Protein AF-A0A8S9RWE4-F1 (afdb_monomer)

Foldseek 3Di:
DDADWPVRDDPPDPDHHHDWDWDDWDFDDDPNHTDDIDTDTDTPPDPPPPVPPVVVVPPPPPD

Nearest PDB structures (foldseek):
  7ane-assembly1_D  TM=2.998E-01  e=1.502E+00  Leishmania major

Solvent-accessible surface area (backbone atoms only — not comparable to full-atom values): 4504 Å² total; per-residue (Å²): 134,85,71,46,55,74,90,72,65,54,93,91,57,95,78,86,68,68,79,69,47,80,75,48,78,47,72,47,62,59,97,86,43,83,74,45,79,50,75,43,72,45,46,96,82,53,69,88,71,61,82,72,67,61,72,65,72,75,67,76,84,80,127

Sequence (63 aa):
MVSAHIFDLKSVRVSQTVVTRLQRLWEARKGGELMELHMLLLDDKAPATIDSDIEETCCQKDS

pLDDT: mean 74.52, std 17.54, range [39.69, 96.38]

Mean predicted aligned error: 10.89 Å

Organism: Brassica cretica (NCBI:txid69181)

Radius of gyration: 15.16 Å; Cα contacts (8 Å, |Δi|>4): 56; chains: 1; bounding box: 33×21×44 Å

Structure (mmCIF, N/CA/C/O backbone):
data_AF-A0A8S9RWE4-F1
#
_entry.id   AF-A0A8S9RWE4-F1
#
loop_
_atom_site.group_PDB
_atom_site.id
_atom_site.type_symbol
_atom_site.label_atom_id
_atom_site.label_alt_id
_atom_site.label_comp_id
_atom_site.label_asym_id
_atom_site.label_entity_id
_atom_site.label_seq_id
_atom_site.pdbx_PDB_ins_code
_atom_site.Cartn_x
_atom_site.Cartn_y
_atom_site.Cartn_z
_atom_site.occupancy
_atom_site.B_iso_or_equiv
_atom_site.auth_seq_id
_atom_site.auth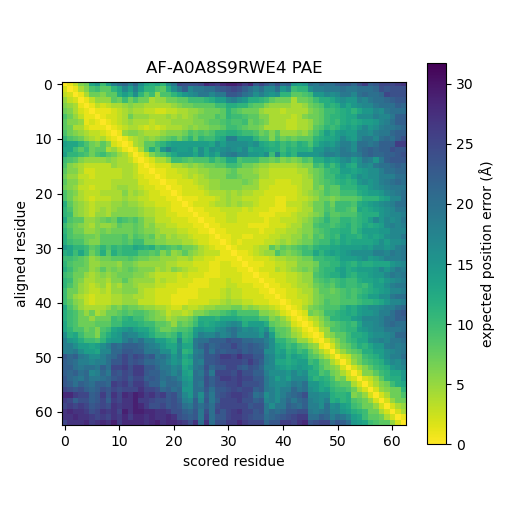_comp_id
_atom_site.auth_asym_id
_atom_site.auth_atom_id
_atom_site.pdbx_PDB_model_num
ATOM 1 N N . MET A 1 1 ? 2.256 -9.534 -19.651 1.00 54.56 1 MET A N 1
ATOM 2 C CA . MET A 1 1 ? 1.860 -8.228 -19.084 1.00 54.56 1 MET A CA 1
ATOM 3 C C . MET A 1 1 ? 2.979 -7.809 -18.146 1.00 54.56 1 MET A C 1
ATOM 5 O O . MET A 1 1 ? 3.338 -8.614 -17.300 1.00 54.56 1 MET A O 1
ATOM 9 N N . VAL A 1 2 ? 3.619 -6.659 -18.364 1.00 57.22 2 VAL A N 1
ATOM 10 C CA . VAL A 1 2 ? 4.725 -6.200 -17.502 1.00 57.22 2 VAL A CA 1
ATOM 11 C C . VAL A 1 2 ? 4.096 -5.513 -16.291 1.00 57.22 2 VAL A C 1
ATOM 13 O O . VAL A 1 2 ? 3.375 -4.534 -16.474 1.00 57.22 2 VAL A O 1
ATOM 16 N N . SER A 1 3 ? 4.288 -6.056 -15.087 1.00 63.94 3 SER A N 1
ATOM 17 C CA . SER A 1 3 ? 3.864 -5.381 -13.853 1.00 63.94 3 SER A CA 1
ATOM 18 C C . SER A 1 3 ? 4.812 -4.216 -13.597 1.00 63.94 3 SER A C 1
ATOM 20 O O . SER A 1 3 ? 6.025 -4.401 -13.659 1.00 63.94 3 SER A O 1
ATOM 22 N N . ALA A 1 4 ? 4.273 -3.023 -13.351 1.00 70.69 4 ALA A N 1
ATOM 23 C CA . ALA A 1 4 ? 5.076 -1.917 -12.843 1.00 70.69 4 ALA A CA 1
ATOM 24 C C . ALA A 1 4 ? 5.416 -2.169 -11.366 1.00 70.69 4 ALA A C 1
ATOM 26 O O . ALA A 1 4 ? 4.656 -2.848 -10.672 1.00 70.69 4 ALA A O 1
ATOM 27 N N . HIS A 1 5 ? 6.530 -1.610 -10.906 1.00 80.31 5 HIS A N 1
ATOM 28 C CA . HIS A 1 5 ? 6.906 -1.559 -9.495 1.00 80.31 5 HIS A CA 1
ATOM 29 C C . HIS A 1 5 ? 6.299 -0.306 -8.840 1.00 80.31 5 HIS A C 1
ATOM 31 O O . HIS A 1 5 ? 6.070 0.703 -9.513 1.00 80.31 5 HIS A O 1
ATOM 37 N N . ILE A 1 6 ? 6.032 -0.346 -7.532 1.00 81.19 6 ILE A N 1
ATOM 38 C CA . ILE A 1 6 ? 5.519 0.784 -6.740 1.00 81.19 6 ILE A CA 1
ATOM 39 C C . ILE A 1 6 ? 6.423 2.008 -6.923 1.00 81.19 6 ILE A C 1
ATOM 41 O O . ILE A 1 6 ? 5.925 3.111 -7.138 1.00 81.19 6 ILE A O 1
ATOM 45 N N . PHE A 1 7 ? 7.744 1.815 -6.901 1.00 78.31 7 PHE A N 1
ATOM 46 C CA . PHE A 1 7 ? 8.715 2.904 -7.063 1.00 78.31 7 PHE A CA 1
ATOM 47 C C . PHE A 1 7 ? 8.710 3.543 -8.463 1.00 78.31 7 PHE A C 1
ATOM 49 O O . PHE A 1 7 ? 9.172 4.672 -8.620 1.00 78.31 7 PHE A O 1
ATOM 56 N N . ASP A 1 8 ? 8.148 2.866 -9.468 1.00 81.69 8 ASP A N 1
ATOM 57 C CA . ASP A 1 8 ? 8.041 3.374 -10.840 1.00 81.69 8 ASP A CA 1
ATOM 58 C C . ASP A 1 8 ? 6.744 4.166 -11.088 1.00 81.69 8 ASP A C 1
ATOM 60 O O . ASP A 1 8 ? 6.515 4.679 -12.195 1.00 81.69 8 ASP A O 1
ATOM 64 N N . LEU A 1 9 ? 5.864 4.262 -10.086 1.00 81.75 9 LEU A N 1
ATOM 65 C CA . LEU A 1 9 ? 4.629 5.031 -10.180 1.00 81.75 9 LEU A CA 1
ATOM 66 C C . LEU A 1 9 ? 4.941 6.527 -10.267 1.00 81.75 9 LEU A C 1
ATOM 68 O O . LEU A 1 9 ? 5.654 7.093 -9.441 1.00 81.75 9 LEU A O 1
ATOM 72 N N . LYS A 1 10 ? 4.387 7.190 -11.286 1.00 81.44 10 LYS A N 1
ATOM 73 C CA . LYS A 1 10 ? 4.587 8.626 -11.517 1.00 81.44 10 LYS A CA 1
ATOM 74 C C . LYS A 1 10 ? 3.263 9.359 -11.393 1.00 81.44 10 LYS A C 1
ATOM 76 O O . LYS A 1 10 ? 2.295 8.998 -12.056 1.00 81.44 10 LYS A O 1
ATOM 81 N N . SER A 1 11 ? 3.262 10.462 -10.648 1.00 78.44 11 SER A N 1
ATOM 82 C CA . SER A 1 11 ? 2.074 11.302 -10.418 1.00 78.44 11 SER A CA 1
ATOM 83 C C . SER A 1 11 ? 1.454 11.893 -11.692 1.00 78.44 11 SER A C 1
ATOM 85 O O . 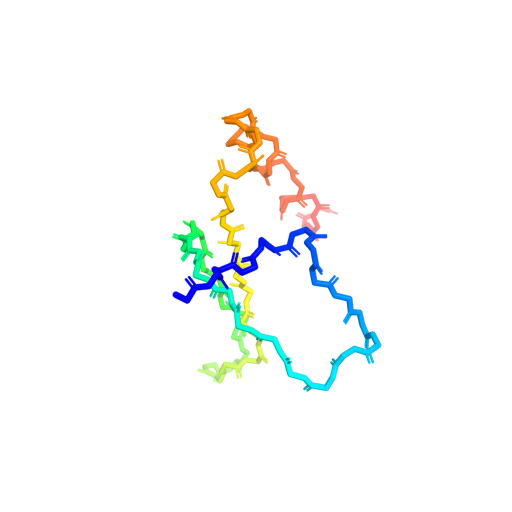SER A 1 11 ? 0.295 12.287 -11.686 1.00 78.44 11 SER A O 1
ATOM 87 N N . VAL A 1 12 ? 2.204 11.944 -12.797 1.00 78.06 12 VAL A N 1
ATOM 88 C CA . VAL A 1 12 ? 1.750 12.489 -14.089 1.00 78.06 12 VAL A CA 1
ATOM 89 C C . VAL A 1 12 ? 0.930 11.50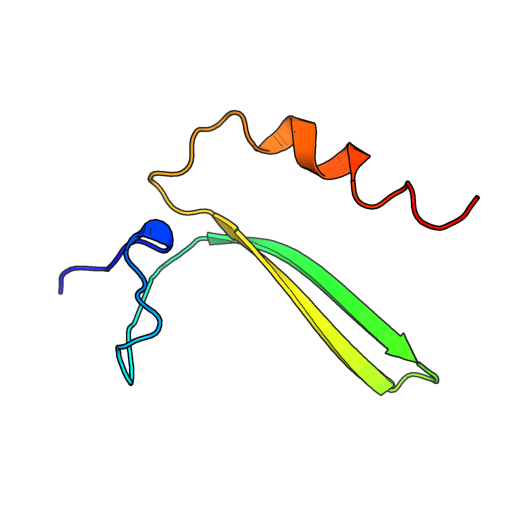4 -14.933 1.00 78.06 12 VAL A C 1
ATOM 91 O O . VAL A 1 12 ? 0.476 11.868 -16.016 1.00 78.06 12 VAL A O 1
ATOM 94 N N . ARG A 1 13 ? 0.763 10.247 -14.500 1.00 72.81 13 ARG A N 1
ATOM 95 C CA . ARG A 1 13 ? -0.004 9.232 -15.241 1.00 72.81 13 ARG A CA 1
ATOM 96 C C . ARG A 1 13 ? -1.404 9.064 -14.652 1.00 72.81 13 ARG A C 1
ATOM 98 O O . ARG A 1 13 ? -1.565 8.951 -13.447 1.00 72.81 13 ARG A O 1
ATOM 105 N N . VAL A 1 14 ? -2.407 8.999 -15.532 1.00 72.44 14 VAL A N 1
ATOM 106 C CA . VAL A 1 14 ? -3.836 8.953 -15.160 1.00 72.44 14 VAL A CA 1
ATOM 107 C C . VAL A 1 14 ? -4.263 7.579 -14.621 1.00 72.44 14 VAL A C 1
ATOM 109 O O . VAL A 1 14 ? -5.194 7.490 -13.829 1.00 72.44 14 VAL A O 1
ATOM 112 N N . SER A 1 15 ? -3.591 6.496 -15.025 1.00 84.06 15 SER A N 1
ATOM 113 C CA . SER A 1 15 ? -3.842 5.151 -14.496 1.00 84.06 15 SER A CA 1
ATOM 114 C C . SER A 1 15 ? -2.610 4.258 -14.653 1.00 84.06 15 SER A C 1
ATOM 116 O O . SER A 1 15 ? -1.983 4.232 -15.715 1.00 84.06 15 SER A O 1
ATOM 118 N N . GLN A 1 16 ? -2.251 3.541 -13.588 1.00 83.44 16 GLN A N 1
ATOM 119 C CA . GLN A 1 16 ? -1.200 2.524 -13.570 1.00 83.44 16 GLN A CA 1
ATOM 120 C C . GLN A 1 16 ? -1.661 1.346 -12.705 1.00 83.44 16 GLN A C 1
ATOM 122 O O . GLN A 1 16 ? -2.405 1.530 -11.744 1.00 83.44 16 GLN A O 1
ATOM 127 N N . THR A 1 17 ? -1.203 0.141 -13.038 1.00 84.62 17 THR A N 1
ATOM 128 C CA . THR A 1 17 ? -1.501 -1.080 -12.280 1.00 84.62 17 THR A CA 1
ATOM 129 C C . THR A 1 17 ? -0.206 -1.685 -11.763 1.00 84.62 17 THR A C 1
ATOM 131 O O . THR A 1 17 ? 0.753 -1.835 -12.522 1.00 84.62 17 THR A O 1
ATOM 134 N N . VAL A 1 18 ? -0.200 -2.042 -10.481 1.00 84.00 18 VAL A N 1
ATOM 135 C CA . VAL A 1 18 ? 0.912 -2.698 -9.787 1.00 84.00 18 VAL A CA 1
ATOM 136 C C . VAL A 1 18 ? 0.360 -3.908 -9.045 1.00 84.00 18 VAL A C 1
ATOM 138 O O . VAL A 1 18 ? -0.718 -3.836 -8.457 1.00 84.00 18 VAL A O 1
ATOM 141 N N . VAL A 1 19 ? 1.096 -5.016 -9.081 1.00 85.19 19 VAL A N 1
ATOM 142 C CA . VAL A 1 19 ? 0.840 -6.190 -8.242 1.00 85.19 19 VAL A CA 1
ATOM 143 C C . VAL A 1 19 ? 1.862 -6.182 -7.111 1.00 85.19 19 VAL A C 1
ATOM 145 O O . VAL A 1 19 ? 3.059 -6.167 -7.366 1.00 85.19 19 VAL A O 1
ATOM 148 N N . THR A 1 20 ? 1.393 -6.166 -5.866 1.00 85.25 20 THR A N 1
ATOM 149 C CA . THR A 1 20 ? 2.229 -6.007 -4.666 1.00 85.25 20 THR A CA 1
ATOM 150 C C . THR A 1 20 ? 1.636 -6.790 -3.497 1.00 85.25 20 THR A C 1
ATOM 152 O O . THR A 1 20 ? 0.451 -7.136 -3.503 1.00 85.25 20 THR A O 1
ATOM 155 N N . ARG A 1 21 ? 2.458 -7.089 -2.488 1.00 85.25 21 ARG A N 1
ATOM 156 C CA . ARG A 1 21 ? 2.021 -7.747 -1.259 1.00 85.25 21 ARG A CA 1
ATOM 157 C C . ARG A 1 21 ? 1.607 -6.703 -0.221 1.00 85.25 21 ARG A C 1
ATOM 159 O O . ARG A 1 21 ? 2.416 -5.873 0.176 1.00 85.25 21 ARG A O 1
ATOM 166 N N . LEU A 1 22 ? 0.377 -6.795 0.283 1.00 87.62 22 LEU A N 1
ATOM 167 C CA . LEU A 1 22 ? -0.044 -6.047 1.471 1.00 87.62 22 LEU A CA 1
ATOM 168 C C . LEU A 1 22 ? 0.687 -6.592 2.705 1.00 87.62 22 LEU A C 1
ATOM 170 O O . LEU A 1 22 ? 0.610 -7.788 2.991 1.00 87.62 22 LEU A O 1
ATOM 174 N N . GLN A 1 23 ? 1.391 -5.720 3.422 1.00 86.94 23 GLN A N 1
ATOM 175 C CA . GLN A 1 23 ? 2.143 -6.075 4.624 1.00 86.94 23 GLN A CA 1
ATOM 176 C C . GLN A 1 23 ? 1.384 -5.718 5.899 1.00 86.94 23 GLN A C 1
ATOM 178 O O . GLN A 1 23 ? 1.272 -6.549 6.798 1.00 86.94 23 GLN A O 1
ATOM 183 N N . ARG A 1 24 ? 0.868 -4.489 5.986 1.00 88.94 24 ARG A N 1
ATOM 184 C CA . ARG A 1 24 ? 0.093 -4.006 7.136 1.00 88.94 24 ARG A CA 1
ATOM 185 C C . ARG A 1 24 ? -1.094 -3.169 6.669 1.00 88.94 24 ARG A C 1
ATOM 187 O O . ARG A 1 24 ? -1.031 -2.507 5.634 1.00 88.94 24 ARG A O 1
ATOM 194 N N . LEU A 1 25 ? -2.164 -3.228 7.453 1.00 92.38 25 LEU A N 1
ATOM 195 C CA . LEU A 1 25 ? -3.421 -2.521 7.241 1.00 92.38 25 LEU A CA 1
ATOM 196 C C . LEU A 1 25 ? -3.840 -1.901 8.570 1.00 92.38 25 LEU A C 1
ATOM 198 O O . LEU A 1 25 ? -3.868 -2.602 9.583 1.00 92.38 25 LEU A O 1
ATOM 202 N N . TRP A 1 26 ? -4.192 -0.621 8.557 1.00 94.00 26 TRP A N 1
ATOM 203 C CA . TRP A 1 26 ? -4.662 0.076 9.749 1.00 94.00 26 TRP A CA 1
ATOM 204 C C . TRP A 1 26 ? -5.836 0.978 9.408 1.00 94.00 26 TRP A C 1
ATOM 206 O O . TRP A 1 26 ? -5.861 1.628 8.364 1.00 94.00 26 TRP A O 1
ATOM 216 N N . GLU A 1 27 ? -6.798 1.031 10.317 1.00 95.62 27 GLU A N 1
ATOM 217 C CA . GLU A 1 27 ? -8.009 1.821 10.162 1.00 95.62 27 GLU A CA 1
ATOM 218 C C . GLU A 1 27 ? -8.047 2.910 11.227 1.00 95.62 27 GLU A C 1
ATOM 220 O O . GLU A 1 27 ? -7.985 2.619 12.423 1.00 95.62 27 GLU A O 1
ATOM 225 N N . ALA A 1 28 ? -8.206 4.162 10.805 1.00 93.00 28 ALA A N 1
ATOM 226 C CA . ALA A 1 28 ? -8.574 5.235 11.713 1.00 93.00 28 ALA A CA 1
ATOM 227 C C . ALA A 1 28 ? -10.102 5.336 11.727 1.00 93.00 2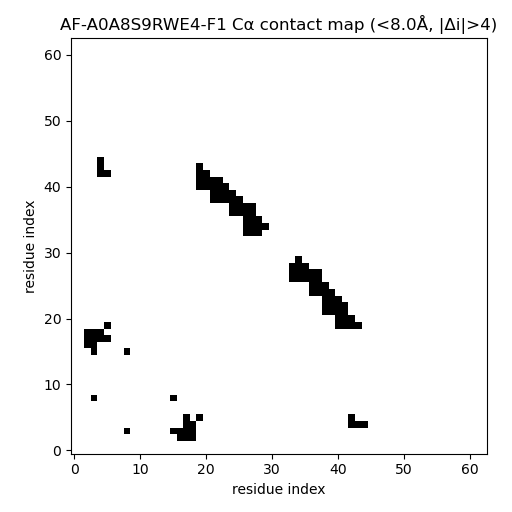8 ALA A C 1
ATOM 229 O O . ALA A 1 28 ? -10.726 5.692 10.723 1.00 93.00 28 ALA A O 1
ATOM 230 N N . ARG A 1 29 ? -10.714 4.999 12.866 1.00 95.38 29 ARG A N 1
ATOM 231 C CA . ARG A 1 29 ? -12.168 5.062 13.063 1.00 95.38 29 ARG A CA 1
ATOM 232 C C . ARG A 1 29 ? -12.535 6.138 14.075 1.00 95.38 29 ARG A C 1
ATOM 234 O O . ARG A 1 29 ? -11.867 6.287 15.095 1.00 95.38 29 ARG A O 1
ATOM 241 N N . LYS A 1 30 ? -13.640 6.846 13.839 1.00 94.69 30 LYS A N 1
ATOM 242 C CA . LYS A 1 30 ? -14.199 7.830 14.778 1.00 94.69 30 LYS A CA 1
ATOM 243 C C . LYS A 1 30 ? -15.695 7.592 14.924 1.00 94.69 30 LYS A C 1
ATOM 245 O O . LYS A 1 30 ? -16.422 7.602 13.943 1.00 94.69 30 LYS A O 1
ATOM 250 N N . GLY A 1 31 ? -16.152 7.339 16.151 1.00 93.12 31 GLY A N 1
ATOM 251 C CA . GLY A 1 31 ? -17.566 7.031 16.412 1.00 93.12 31 GLY A CA 1
ATOM 252 C C . GLY A 1 31 ? -18.064 5.734 15.757 1.00 93.12 31 GLY A C 1
ATOM 253 O O . GLY A 1 31 ? -19.256 5.597 15.524 1.00 93.12 31 GLY A O 1
ATOM 254 N N . GLY A 1 32 ? -17.166 4.796 15.434 1.00 92.12 32 GLY A N 1
ATOM 255 C CA . GLY A 1 32 ? -17.492 3.547 14.729 1.00 92.12 32 GLY A CA 1
ATOM 256 C C . GLY A 1 32 ? -17.430 3.643 13.200 1.00 92.12 32 GLY A C 1
ATOM 257 O O . GLY A 1 32 ? -17.308 2.609 12.541 1.00 92.12 32 GLY A O 1
ATOM 258 N N . GLU A 1 33 ? -17.418 4.856 12.646 1.00 95.12 33 GLU A N 1
ATOM 259 C CA . GLU A 1 33 ? -17.254 5.109 11.213 1.00 95.12 33 GLU A CA 1
ATOM 260 C C . GLU A 1 33 ? -15.777 5.054 10.802 1.00 95.12 33 GLU A C 1
ATOM 262 O O . GLU A 1 33 ? -14.899 5.542 11.520 1.00 95.12 33 GLU A O 1
ATOM 267 N N . LEU A 1 34 ? -15.505 4.448 9.642 1.00 94.88 34 LEU A N 1
ATOM 268 C CA . LEU A 1 34 ? -14.176 4.416 9.034 1.00 94.88 34 LEU A CA 1
ATOM 269 C C . LEU A 1 34 ? -13.871 5.775 8.401 1.00 94.88 34 LEU A C 1
ATOM 271 O O . LEU A 1 34 ? -14.561 6.186 7.473 1.00 94.88 34 LEU A O 1
ATOM 275 N N . MET A 1 35 ? -12.828 6.439 8.894 1.00 96.38 35 MET A N 1
ATOM 276 C CA . MET A 1 35 ? -12.396 7.747 8.401 1.00 96.38 35 MET A CA 1
ATOM 277 C C . MET A 1 35 ? -11.230 7.605 7.425 1.00 96.38 35 MET A C 1
ATOM 279 O O . MET A 1 35 ? -11.268 8.158 6.330 1.00 96.38 35 MET A O 1
ATOM 283 N N . GLU A 1 36 ? -10.209 6.833 7.802 1.00 94.88 36 GLU A N 1
ATOM 284 C CA . GLU A 1 36 ? -9.014 6.631 6.981 1.00 94.88 36 GLU A CA 1
ATOM 285 C C . GLU A 1 36 ? -8.600 5.162 6.969 1.00 94.88 36 GLU A C 1
ATOM 287 O O . GLU A 1 36 ? -8.727 4.451 7.971 1.00 94.88 36 GLU A O 1
ATOM 292 N N . LEU A 1 37 ? -8.061 4.731 5.830 1.00 92.94 37 LEU A N 1
ATOM 293 C CA . LEU A 1 37 ? -7.466 3.418 5.643 1.00 92.94 37 LEU A CA 1
ATOM 294 C C . LEU A 1 37 ? -6.009 3.602 5.230 1.00 92.94 37 LEU A C 1
ATOM 296 O O . LEU A 1 37 ? -5.718 4.101 4.143 1.00 92.94 37 LEU A O 1
ATOM 300 N N . HIS A 1 38 ? -5.102 3.178 6.099 1.00 92.44 38 HIS A N 1
ATOM 301 C CA . HIS A 1 38 ? -3.669 3.195 5.851 1.00 92.44 38 HIS A CA 1
ATOM 302 C C . HIS A 1 38 ? -3.232 1.792 5.421 1.00 92.44 38 HIS A C 1
ATOM 304 O O . HIS A 1 38 ? -3.640 0.791 6.014 1.00 92.44 38 HIS A O 1
ATOM 310 N N . MET A 1 39 ? -2.404 1.705 4.380 1.00 90.81 39 MET A N 1
ATOM 311 C CA . MET A 1 39 ? -1.885 0.443 3.848 1.00 90.81 39 MET A CA 1
ATOM 312 C C . MET A 1 39 ? -0.382 0.548 3.641 1.00 90.81 39 MET A C 1
ATOM 314 O O . MET A 1 39 ? 0.093 1.482 2.998 1.00 90.81 39 MET A O 1
ATOM 318 N N . LEU A 1 40 ? 0.351 -0.448 4.129 1.00 88.38 40 LEU A N 1
ATOM 319 C CA . LEU A 1 40 ? 1.757 -0.6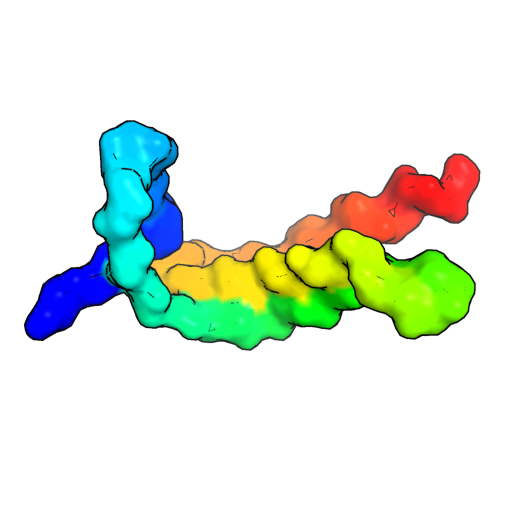47 3.801 1.00 88.38 40 LEU A CA 1
ATOM 320 C C . LEU A 1 40 ? 1.874 -1.773 2.786 1.00 88.38 40 LEU A C 1
ATOM 322 O O . LEU A 1 40 ? 1.496 -2.914 3.063 1.00 88.38 40 LEU A O 1
ATOM 326 N N . LEU A 1 41 ? 2.385 -1.434 1.609 1.00 86.38 41 LEU A N 1
ATOM 327 C CA . LEU A 1 41 ? 2.549 -2.340 0.479 1.00 86.38 41 LEU A CA 1
ATOM 328 C C . LEU A 1 41 ? 4.042 -2.601 0.261 1.00 86.38 41 LEU A C 1
ATOM 330 O O . LEU A 1 41 ? 4.838 -1.663 0.258 1.00 86.38 41 LEU A O 1
ATOM 334 N N . LEU A 1 42 ? 4.408 -3.867 0.069 1.00 83.00 42 LEU A N 1
ATOM 335 C CA . LEU A 1 42 ? 5.772 -4.298 -0.223 1.00 83.00 42 LEU A CA 1
ATOM 336 C C . LEU A 1 42 ? 5.927 -4.664 -1.691 1.00 83.00 42 LEU A C 1
ATOM 338 O O . LEU A 1 42 ? 5.207 -5.510 -2.234 1.00 83.00 42 LEU A O 1
ATOM 342 N N . ASP A 1 43 ? 6.924 -4.059 -2.311 1.00 82.50 43 ASP A N 1
ATOM 343 C CA . ASP A 1 43 ? 7.365 -4.412 -3.649 1.00 82.50 43 ASP A CA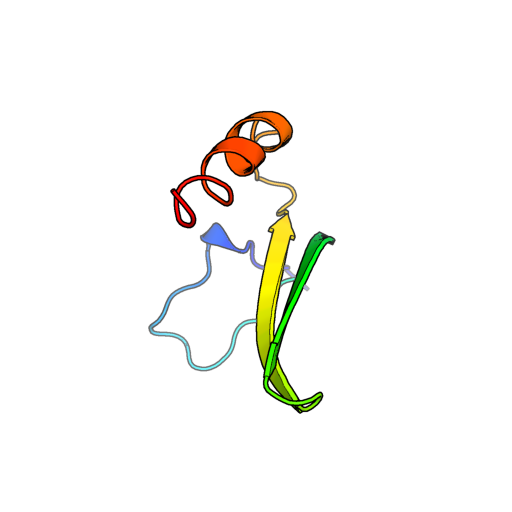 1
ATOM 344 C C . ASP A 1 43 ? 8.467 -5.475 -3.588 1.00 82.50 43 ASP A C 1
ATOM 346 O O . ASP A 1 43 ? 9.242 -5.520 -2.635 1.00 82.50 43 ASP A O 1
ATOM 350 N N . ASP A 1 44 ? 8.582 -6.311 -4.614 1.00 73.81 44 ASP A N 1
ATOM 351 C CA . ASP A 1 44 ? 9.622 -7.350 -4.700 1.00 73.81 44 ASP A CA 1
ATOM 352 C C . ASP A 1 44 ? 11.043 -6.767 -4.849 1.00 73.81 44 ASP A C 1
ATOM 354 O O . ASP A 1 44 ? 12.041 -7.458 -4.635 1.00 73.81 44 ASP A O 1
ATOM 358 N N . LYS A 1 45 ? 11.133 -5.478 -5.194 1.00 72.19 45 LYS A N 1
ATOM 359 C CA . LYS A 1 45 ? 12.363 -4.677 -5.217 1.00 72.19 45 LYS A CA 1
ATOM 360 C C . 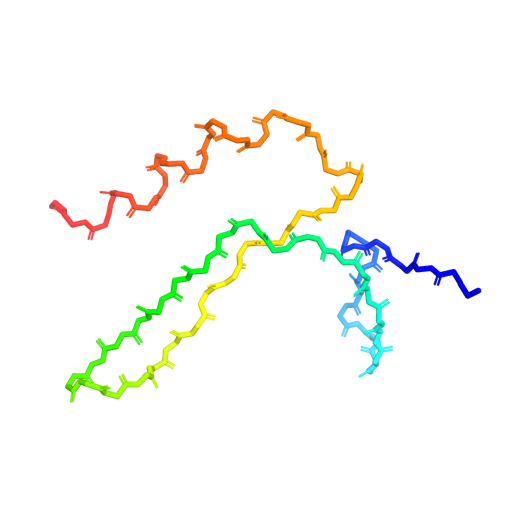LYS A 1 45 ? 12.669 -3.965 -3.901 1.00 72.19 45 LYS A C 1
ATOM 362 O O . LYS A 1 45 ? 13.746 -3.379 -3.790 1.00 72.19 45 LYS A O 1
ATOM 367 N N . ALA A 1 46 ? 11.760 -3.979 -2.925 1.00 64.62 46 ALA A N 1
ATOM 368 C CA . ALA A 1 46 ? 12.007 -3.344 -1.638 1.00 64.62 46 ALA A CA 1
ATOM 369 C C . ALA A 1 46 ? 13.090 -4.130 -0.868 1.00 64.62 46 ALA A C 1
ATOM 371 O O . ALA A 1 46 ? 13.021 -5.360 -0.799 1.00 64.62 46 ALA A O 1
ATOM 372 N N . PRO A 1 47 ? 14.116 -3.465 -0.307 1.00 59.50 47 PRO A N 1
ATOM 373 C CA . PRO A 1 47 ? 15.143 -4.149 0.468 1.00 59.50 47 PRO A CA 1
ATOM 374 C C . PRO A 1 47 ? 14.523 -4.820 1.701 1.00 59.50 47 PRO A C 1
ATOM 376 O O . PRO A 1 47 ? 13.723 -4.217 2.414 1.00 59.50 47 PRO A O 1
ATOM 379 N N . ALA A 1 48 ? 14.927 -6.066 1.970 1.00 59.09 48 ALA A N 1
ATOM 380 C CA . ALA A 1 48 ? 14.396 -6.911 3.049 1.00 59.09 48 ALA A CA 1
ATOM 381 C C . ALA A 1 48 ? 14.593 -6.344 4.474 1.00 59.09 48 ALA A C 1
ATOM 383 O O . ALA A 1 48 ? 14.109 -6.920 5.440 1.00 59.09 48 ALA A O 1
ATOM 384 N N . THR A 1 49 ? 15.311 -5.229 4.620 1.00 54.47 49 THR A N 1
ATOM 385 C CA . THR A 1 49 ? 15.631 -4.570 5.892 1.00 54.47 49 THR A CA 1
ATOM 386 C C . THR A 1 49 ? 14.551 -3.620 6.415 1.00 54.47 49 THR A C 1
ATOM 388 O O . THR A 1 49 ? 14.671 -3.162 7.544 1.00 54.47 49 THR A O 1
ATOM 391 N N . ILE A 1 50 ? 13.491 -3.333 5.650 1.00 55.78 50 ILE A N 1
ATOM 392 C CA . ILE A 1 50 ? 12.430 -2.387 6.062 1.00 55.78 50 ILE A CA 1
ATOM 393 C C . ILE A 1 50 ? 11.580 -2.913 7.242 1.00 55.78 50 ILE A C 1
ATOM 395 O O . ILE A 1 50 ? 10.914 -2.132 7.920 1.00 55.78 50 ILE A O 1
ATOM 399 N N . ASP A 1 51 ? 11.636 -4.215 7.540 1.00 51.78 51 ASP A N 1
ATOM 400 C CA . ASP A 1 51 ? 10.813 -4.842 8.584 1.00 51.78 51 ASP A CA 1
ATOM 401 C C . ASP A 1 51 ? 11.093 -4.346 10.017 1.00 51.78 51 ASP A C 1
ATOM 403 O O . ASP A 1 51 ? 10.205 -4.466 10.861 1.00 51.78 51 ASP A O 1
ATOM 407 N N . SER A 1 52 ? 12.264 -3.759 10.300 1.00 49.69 52 SER A N 1
ATOM 408 C CA . SER A 1 52 ? 12.644 -3.354 11.669 1.00 49.69 52 SER A CA 1
ATOM 409 C C . SER A 1 52 ? 12.427 -1.872 12.001 1.00 49.69 52 SER A C 1
ATOM 411 O O . SER A 1 52 ? 12.256 -1.547 13.172 1.00 49.69 52 SER A O 1
ATOM 413 N N . ASP A 1 53 ? 12.392 -0.971 11.013 1.00 52.56 53 ASP A N 1
ATOM 414 C CA . ASP A 1 53 ? 12.487 0.480 11.278 1.00 52.56 53 ASP A CA 1
ATOM 415 C C . ASP A 1 53 ? 11.119 1.194 11.335 1.00 52.56 53 ASP A C 1
ATOM 417 O O . ASP A 1 53 ? 11.007 2.322 11.819 1.00 52.56 53 ASP A O 1
ATOM 421 N N . ILE A 1 54 ? 10.044 0.556 10.857 1.00 53.62 54 ILE A N 1
ATOM 422 C CA . ILE A 1 54 ? 8.708 1.186 10.789 1.00 53.62 54 ILE A CA 1
ATOM 423 C C . ILE A 1 54 ? 7.962 1.118 12.136 1.00 53.62 54 ILE A C 1
ATOM 425 O O . ILE A 1 54 ? 7.034 1.895 12.367 1.00 53.62 54 ILE A O 1
ATOM 429 N N . GLU A 1 55 ? 8.360 0.245 13.067 1.00 50.31 55 GLU A N 1
ATOM 430 C CA . GLU A 1 55 ? 7.711 0.187 14.389 1.00 50.31 55 GLU A CA 1
ATOM 431 C C . GLU A 1 55 ? 7.991 1.425 15.255 1.00 50.31 55 GLU A C 1
ATOM 433 O O . GLU A 1 55 ? 7.189 1.750 16.129 1.00 50.31 55 GLU A O 1
ATOM 438 N N . GLU A 1 56 ? 9.069 2.165 14.988 1.00 48.56 56 GLU A N 1
ATOM 439 C CA . GLU A 1 56 ? 9.471 3.294 15.833 1.00 48.56 56 GLU A CA 1
ATOM 440 C C . GLU A 1 56 ? 8.730 4.603 15.496 1.00 48.56 56 GLU A C 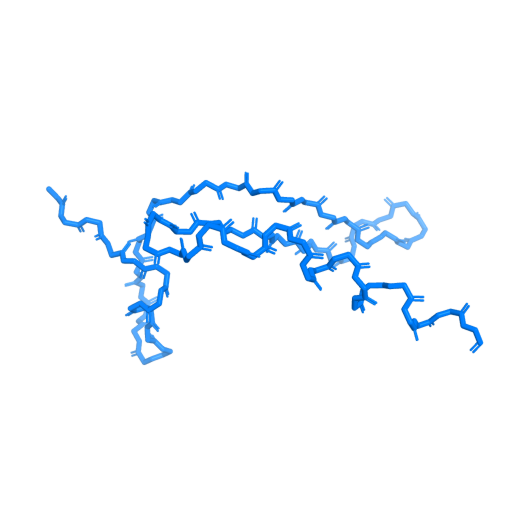1
ATOM 442 O O . GLU A 1 56 ? 8.531 5.455 16.362 1.00 48.56 56 GLU A O 1
ATOM 447 N N . THR A 1 57 ? 8.237 4.769 14.264 1.00 48.19 57 THR A N 1
ATOM 448 C CA . THR A 1 57 ? 7.640 6.042 13.810 1.00 48.19 57 THR A CA 1
ATOM 449 C C . THR A 1 57 ? 6.140 6.184 14.084 1.00 48.19 57 THR A C 1
ATOM 451 O O . THR A 1 57 ? 5.625 7.303 14.050 1.00 48.19 57 THR A O 1
ATOM 454 N N . CYS A 1 58 ? 5.426 5.102 14.412 1.00 43.50 58 CYS A N 1
ATOM 455 C CA . CYS A 1 58 ? 3.991 5.170 14.731 1.00 43.50 58 CYS A CA 1
ATOM 456 C C . CYS A 1 58 ? 3.685 5.425 16.217 1.00 43.50 58 CYS A C 1
AT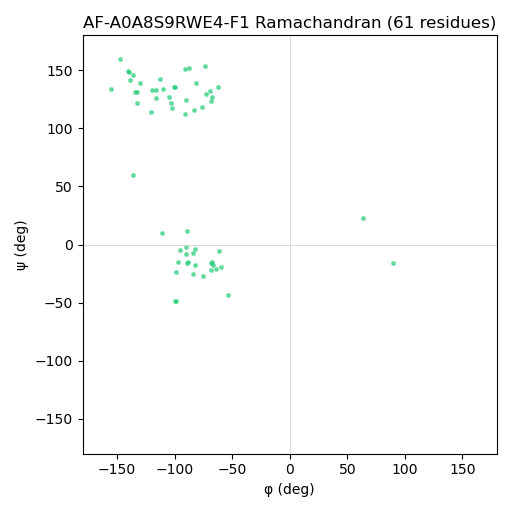OM 458 O O . CYS A 1 58 ? 2.569 5.831 16.529 1.00 43.50 58 CYS A O 1
ATOM 460 N N . CYS A 1 59 ? 4.649 5.239 17.123 1.00 44.50 59 CYS A N 1
ATOM 461 C CA . CYS A 1 59 ? 4.434 5.380 18.571 1.00 44.50 59 CYS A CA 1
ATOM 462 C C . CYS A 1 59 ? 4.810 6.764 19.136 1.00 44.50 59 CYS A C 1
ATOM 464 O O . CYS A 1 59 ? 4.578 7.023 20.312 1.00 44.50 59 CYS A O 1
ATOM 466 N N . GLN A 1 60 ? 5.375 7.672 18.332 1.00 44.19 60 GLN A N 1
ATOM 467 C CA . GLN A 1 60 ? 5.880 8.970 18.814 1.00 44.19 60 GLN A CA 1
ATOM 468 C C . GLN A 1 60 ? 4.846 10.113 18.815 1.00 44.19 60 GLN A C 1
ATOM 470 O O . GLN A 1 60 ? 5.222 11.271 18.985 1.00 44.19 60 GLN A O 1
ATOM 475 N N . LYS A 1 61 ? 3.549 9.834 18.621 1.00 45.78 61 LYS A N 1
ATOM 476 C CA . LYS A 1 61 ? 2.507 10.880 18.559 1.00 45.78 61 LYS A CA 1
ATOM 477 C C . LYS A 1 61 ? 1.517 10.929 19.722 1.00 45.78 61 LYS A C 1
ATOM 479 O O . LYS A 1 61 ? 0.589 11.721 19.637 1.00 45.78 61 LYS A O 1
ATOM 484 N N . ASP A 1 62 ? 1.762 10.188 20.803 1.00 46.44 62 ASP A N 1
ATOM 485 C CA . ASP A 1 62 ? 0.933 10.227 22.018 1.00 46.44 62 ASP A CA 1
ATOM 486 C C . ASP A 1 62 ? 1.788 10.256 23.308 1.00 46.44 62 ASP A C 1
ATOM 488 O O . ASP A 1 62 ? 1.714 9.363 24.153 1.00 46.44 62 ASP A O 1
ATOM 492 N N . SER A 1 63 ? 2.639 11.275 23.478 1.00 39.69 63 SER A N 1
ATOM 493 C CA . SER A 1 63 ? 3.270 11.613 24.771 1.00 39.69 63 SER A CA 1
ATOM 494 C C . SER A 1 63 ? 3.221 13.109 25.036 1.00 39.69 63 SER A C 1
ATOM 496 O O . SER A 1 63 ? 3.441 13.877 24.074 1.00 39.69 63 SER A O 1
#

Secondary structure (DSSP, 8-state):
--PBPGGG--TT-S---B--EEEEEEEEEETTEEEEEEEEEE-TTS-GGGGTTTTTTSSTT--